Protein AF-A0A8S3X8X4-F1 (afdb_monomer_lite)

Secondary structure (DSSP, 8-state):
---------------------------PPPHHHHHHHHHHHHHHHHHHHHHHHHHHHHHHHHHHHHHHHHHHHHHHHHHHHHHHHHHHHHHHHHHHHHHHHHHHHHHHHHHHHHHHHHTT------PPP-TT--HHHHHHHHHHHTT----

Structure (mmCIF, N/CA/C/O backbone):
data_AF-A0A8S3X8X4-F1
#
_entry.id   AF-A0A8S3X8X4-F1
#
loop_
_atom_site.group_PDB
_atom_site.id
_atom_site.type_symbol
_atom_site.label_atom_id
_atom_site.label_alt_id
_atom_site.label_comp_id
_atom_site.label_asym_id
_atom_site.label_entity_id
_atom_site.label_seq_id
_atom_site.pdbx_PDB_ins_code
_atom_site.Cartn_x
_atom_site.Cartn_y
_atom_site.Cartn_z
_atom_site.occupancy
_atom_site.B_iso_or_equiv
_atom_site.auth_seq_id
_atom_site.auth_comp_id
_atom_site.auth_asym_id
_atom_site.auth_atom_id
_atom_site.pdbx_PDB_model_num
ATOM 1 N N . MET A 1 1 ? 72.199 -30.118 -117.023 1.00 38.59 1 MET A N 1
ATOM 2 C CA . MET A 1 1 ? 73.520 -29.763 -117.581 1.00 38.59 1 MET A CA 1
ATOM 3 C C . MET A 1 1 ? 73.810 -28.313 -117.189 1.00 38.59 1 MET A C 1
ATOM 5 O O . MET A 1 1 ? 72.932 -27.474 -117.323 1.00 38.59 1 MET A O 1
ATOM 9 N N . ILE A 1 2 ? 74.969 -28.100 -116.570 1.00 32.50 2 ILE A N 1
ATOM 10 C CA . ILE A 1 2 ? 75.581 -26.872 -116.006 1.00 32.50 2 ILE A CA 1
ATOM 11 C C . ILE A 1 2 ? 75.806 -25.811 -117.127 1.00 32.50 2 ILE A C 1
ATOM 13 O O . ILE A 1 2 ? 75.888 -26.237 -118.277 1.00 32.50 2 ILE A O 1
ATOM 17 N N . PRO A 1 3 ? 76.142 -24.520 -116.882 1.00 54.38 3 PRO A N 1
ATOM 18 C CA . PRO A 1 3 ? 75.535 -23.394 -116.143 1.00 54.38 3 PRO A CA 1
ATOM 19 C C . PRO A 1 3 ? 75.371 -22.149 -117.079 1.00 54.38 3 PRO A C 1
ATOM 21 O O . PRO A 1 3 ? 75.551 -22.257 -118.283 1.00 54.38 3 PRO A O 1
ATOM 24 N N . MET A 1 4 ? 75.109 -20.944 -116.547 1.00 39.97 4 MET A N 1
ATOM 25 C CA . MET A 1 4 ? 75.959 -19.739 -116.751 1.00 39.97 4 MET A CA 1
ATOM 26 C C . MET A 1 4 ? 75.261 -18.477 -116.218 1.00 39.97 4 MET A C 1
ATOM 28 O O . MET A 1 4 ? 74.584 -17.738 -116.929 1.00 39.97 4 MET A O 1
ATOM 32 N N . LEU A 1 5 ? 75.511 -18.192 -114.939 1.00 42.53 5 LEU A N 1
ATOM 33 C CA . LEU A 1 5 ? 75.633 -16.818 -114.458 1.00 42.53 5 LEU A CA 1
ATOM 34 C C . LEU A 1 5 ? 76.948 -16.235 -115.000 1.00 42.53 5 LEU A C 1
ATOM 36 O O . LEU A 1 5 ? 77.992 -16.854 -114.797 1.00 42.53 5 LEU A O 1
ATOM 40 N N . LYS A 1 6 ? 76.914 -15.011 -115.543 1.00 42.50 6 LYS A N 1
ATOM 41 C CA . LYS A 1 6 ? 77.812 -13.895 -115.164 1.00 42.50 6 LYS A CA 1
ATOM 42 C C . LYS A 1 6 ? 77.590 -12.681 -116.075 1.00 42.50 6 LYS A C 1
ATOM 44 O O . LYS A 1 6 ? 78.018 -12.675 -117.220 1.00 42.50 6 LYS A O 1
ATOM 49 N N . ARG A 1 7 ? 77.096 -11.589 -115.490 1.00 43.34 7 ARG A N 1
ATOM 50 C CA . ARG A 1 7 ? 77.921 -10.390 -115.265 1.00 43.34 7 ARG A CA 1
ATOM 51 C C . ARG A 1 7 ? 77.298 -9.537 -114.162 1.00 43.34 7 ARG A C 1
ATOM 53 O O . ARG A 1 7 ? 76.270 -8.897 -114.320 1.00 43.34 7 ARG A O 1
ATOM 60 N N . ARG A 1 8 ? 77.969 -9.592 -113.017 1.00 36.16 8 ARG A N 1
ATOM 61 C CA . ARG A 1 8 ? 77.949 -8.608 -111.937 1.00 36.16 8 ARG A CA 1
ATOM 62 C C . ARG A 1 8 ? 78.956 -7.527 -112.349 1.00 36.16 8 ARG A C 1
ATOM 64 O O . ARG A 1 8 ? 80.009 -7.902 -112.859 1.00 36.16 8 ARG A O 1
ATOM 71 N N . VAL A 1 9 ? 78.666 -6.248 -112.119 1.00 39.12 9 VAL A N 1
ATOM 72 C CA . VAL A 1 9 ? 79.408 -5.398 -111.163 1.00 39.12 9 VAL A CA 1
ATOM 73 C C . VAL A 1 9 ? 78.809 -3.971 -111.166 1.00 39.12 9 VAL A C 1
ATOM 75 O O . VAL A 1 9 ? 78.726 -3.374 -112.229 1.00 39.12 9 VAL A O 1
ATOM 78 N N . ILE A 1 10 ? 78.089 -3.582 -110.092 1.00 39.75 10 ILE A N 1
ATOM 79 C CA . ILE A 1 10 ? 78.417 -2.583 -109.020 1.00 39.75 10 ILE A CA 1
ATOM 80 C C . ILE A 1 10 ? 78.622 -1.159 -109.617 1.00 39.75 10 ILE A C 1
ATOM 82 O O . ILE A 1 10 ? 79.427 -1.005 -110.518 1.00 39.75 10 ILE A O 1
ATOM 86 N N . SER A 1 11 ? 77.986 -0.060 -109.179 1.00 37.38 11 SER A N 1
ATOM 87 C CA . SER A 1 11 ? 78.086 0.472 -107.814 1.00 37.38 11 SER A CA 1
ATOM 88 C C . SER A 1 11 ? 77.427 1.852 -107.635 1.00 37.38 11 SER A C 1
ATOM 90 O O . SER A 1 11 ? 77.622 2.699 -108.496 1.00 37.38 11 SER A O 1
ATOM 92 N N . LEU A 1 12 ? 76.829 2.062 -106.443 1.00 33.44 12 LEU A N 1
ATOM 93 C CA . LEU A 1 12 ? 76.842 3.300 -105.625 1.00 33.44 12 LEU A CA 1
ATOM 94 C C . LEU A 1 12 ? 76.085 4.534 -106.184 1.00 33.44 12 LEU A C 1
ATOM 96 O O . LEU A 1 12 ? 76.258 4.909 -107.327 1.00 33.44 12 LEU A O 1
ATOM 100 N N . TYR A 1 13 ? 75.218 5.271 -105.486 1.00 33.94 13 TYR A N 1
ATOM 101 C CA . TYR A 1 13 ? 75.040 5.642 -104.076 1.00 33.94 13 TYR A CA 1
ATOM 102 C C . TYR A 1 13 ? 73.535 5.953 -103.894 1.00 33.94 13 TYR A C 1
ATOM 104 O O . TYR A 1 13 ? 72.923 6.555 -104.766 1.00 33.94 13 TYR A O 1
ATOM 112 N N . GLY A 1 14 ? 72.867 5.552 -102.814 1.00 38.19 14 GLY A N 1
ATOM 113 C CA . GLY A 1 14 ? 72.733 6.446 -101.664 1.00 38.19 14 GLY A CA 1
ATOM 114 C C . GLY A 1 14 ? 71.527 6.062 -100.802 1.00 38.19 14 GLY A C 1
ATOM 115 O O . GLY A 1 14 ? 70.405 6.494 -101.042 1.00 38.19 14 GLY A O 1
ATOM 116 N N . GLN A 1 15 ? 71.772 5.238 -99.785 1.00 37.69 15 GLN A N 1
ATOM 117 C CA . GLN A 1 15 ? 70.891 5.095 -98.630 1.00 37.69 15 GLN A CA 1
ATOM 118 C C . GLN A 1 15 ? 71.295 6.096 -97.538 1.00 37.69 15 GLN A C 1
ATOM 120 O O . GLN A 1 15 ? 72.477 6.379 -97.355 1.00 37.69 15 GLN A O 1
ATOM 125 N N . LYS A 1 16 ? 70.282 6.460 -96.742 1.00 40.78 16 LYS A N 1
ATOM 126 C CA . LYS A 1 16 ? 70.294 7.070 -95.400 1.00 40.78 16 LYS A CA 1
ATOM 127 C C . LYS A 1 16 ? 70.405 8.592 -95.309 1.00 40.78 16 LYS A C 1
ATOM 129 O O . LYS A 1 16 ? 71.480 9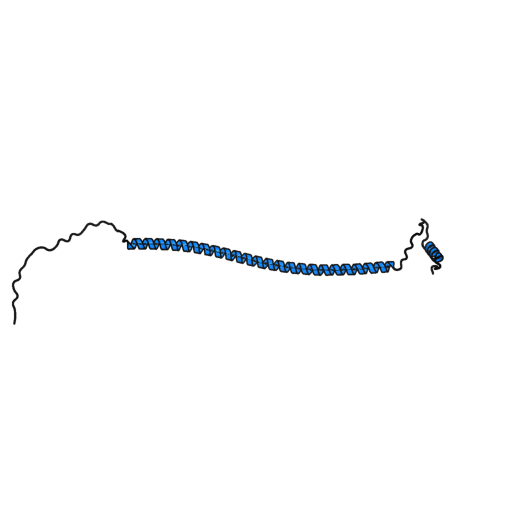.172 -95.406 1.00 40.78 16 LYS A O 1
ATOM 134 N N . LYS A 1 17 ? 69.318 9.182 -94.799 1.00 41.78 17 LYS A N 1
ATOM 135 C CA . LYS A 1 17 ? 69.434 10.072 -93.640 1.00 41.78 17 LYS A CA 1
ATOM 136 C C . LYS A 1 17 ? 68.247 9.896 -92.689 1.00 41.78 17 LYS A C 1
ATOM 138 O O . LYS A 1 17 ? 67.176 10.453 -92.892 1.00 41.78 17 LYS A O 1
ATOM 143 N N . GLN A 1 18 ? 68.481 9.103 -91.642 1.00 44.88 18 GLN A N 1
ATOM 144 C CA . GLN A 1 18 ? 67.806 9.259 -90.356 1.00 44.88 18 GLN A CA 1
ATOM 145 C C . GLN A 1 18 ? 67.978 10.713 -89.899 1.00 44.88 18 GLN A C 1
ATOM 147 O O . GLN A 1 18 ? 69.091 11.245 -89.922 1.00 44.88 18 GLN A O 1
ATOM 152 N N . ARG A 1 19 ? 66.888 11.341 -89.461 1.00 37.03 19 ARG A N 1
ATOM 153 C CA . ARG A 1 19 ? 66.928 12.567 -88.667 1.00 37.03 19 ARG A CA 1
ATOM 154 C C . ARG A 1 19 ? 66.298 12.259 -87.317 1.00 37.03 19 ARG A C 1
ATOM 156 O O . ARG A 1 19 ? 65.094 12.069 -87.206 1.00 37.03 19 ARG A O 1
ATOM 163 N N . SER A 1 20 ? 67.165 12.149 -86.324 1.00 43.44 20 SER A N 1
ATOM 164 C CA . SER A 1 20 ? 66.858 12.077 -84.903 1.00 43.44 20 SER A CA 1
ATOM 165 C C . SER A 1 20 ? 67.030 13.454 -84.252 1.00 43.44 20 SER A C 1
ATOM 167 O O . SER A 1 20 ? 67.968 14.165 -84.617 1.00 43.44 20 SER A O 1
ATOM 169 N N . LYS A 1 21 ? 66.218 13.686 -83.207 1.00 41.16 21 LYS A N 1
ATOM 170 C CA . LYS A 1 21 ? 66.338 14.634 -82.076 1.00 41.16 21 LYS A CA 1
ATOM 171 C C . LYS A 1 21 ? 65.763 16.051 -82.213 1.00 41.16 21 LYS A C 1
ATOM 173 O O . LYS A 1 21 ? 66.334 16.896 -82.892 1.00 41.16 21 LYS A O 1
ATOM 178 N N . SER A 1 22 ? 64.774 16.323 -81.360 1.00 38.12 22 SER A N 1
ATOM 179 C CA . SER A 1 22 ? 64.950 17.245 -80.227 1.00 38.12 22 SER A CA 1
ATOM 180 C C . SER A 1 22 ? 64.022 16.831 -79.076 1.00 38.12 22 SER A C 1
ATOM 182 O O . SER A 1 22 ? 62.806 16.799 -79.249 1.00 38.12 22 SER A O 1
ATOM 184 N N . ASP A 1 23 ? 64.623 16.480 -77.937 1.00 49.53 23 ASP A N 1
ATOM 185 C CA . ASP A 1 23 ? 63.966 16.280 -76.646 1.00 49.53 23 ASP A CA 1
ATOM 186 C C . ASP A 1 23 ? 63.265 17.575 -76.213 1.00 49.53 23 ASP A C 1
ATOM 188 O O . ASP A 1 23 ? 63.924 18.575 -75.930 1.00 49.53 23 ASP A O 1
ATOM 192 N N . SER A 1 24 ? 61.938 17.535 -76.130 1.00 43.78 24 SER A N 1
ATOM 193 C CA . SER A 1 24 ? 61.177 18.383 -75.216 1.00 43.78 24 SER A CA 1
ATOM 194 C C . SER A 1 24 ? 60.666 17.467 -74.114 1.00 43.78 24 SER A C 1
ATOM 196 O O . SER A 1 24 ? 59.866 16.569 -74.372 1.00 43.78 24 SER A O 1
ATOM 198 N N . ASN A 1 25 ? 61.186 17.670 -72.902 1.00 52.53 25 ASN A N 1
ATOM 199 C CA . ASN A 1 25 ? 60.708 17.083 -71.651 1.00 52.53 25 ASN A CA 1
ATOM 200 C C . ASN A 1 25 ? 59.278 17.558 -71.365 1.00 52.53 25 ASN A C 1
ATOM 202 O O . ASN A 1 25 ? 59.055 18.376 -70.481 1.00 52.53 25 ASN A O 1
ATOM 206 N N . ASP A 1 26 ? 58.317 17.043 -72.113 1.00 49.34 26 ASP A N 1
ATOM 207 C CA . ASP A 1 26 ? 56.906 17.202 -71.814 1.00 49.34 26 ASP A CA 1
ATOM 208 C C . ASP A 1 26 ? 56.332 15.808 -71.570 1.00 49.34 26 ASP A C 1
ATOM 210 O O . ASP A 1 26 ? 55.862 15.094 -72.459 1.00 49.34 26 ASP A O 1
ATOM 214 N N . SER A 1 27 ? 56.457 15.381 -70.313 1.00 59.19 27 SER A N 1
ATOM 215 C CA . SER A 1 27 ? 55.815 14.180 -69.791 1.00 59.19 27 SER A CA 1
ATOM 216 C C . SER A 1 27 ? 54.315 14.447 -69.659 1.00 59.19 27 SER A C 1
ATOM 218 O O . SER A 1 27 ? 53.798 14.638 -68.558 1.00 59.19 27 SER A O 1
ATOM 220 N N . TYR A 1 28 ? 53.607 14.492 -70.787 1.00 64.00 28 TYR A N 1
ATOM 221 C CA . TYR A 1 28 ? 52.158 14.624 -70.788 1.00 64.00 28 TYR A CA 1
ATOM 222 C C . TYR A 1 28 ? 51.528 13.374 -70.164 1.00 64.00 28 TYR A C 1
ATOM 224 O O . TYR A 1 28 ? 51.777 12.241 -70.588 1.00 64.00 28 TYR A O 1
ATOM 232 N N . ILE A 1 29 ? 50.700 13.582 -69.142 1.00 73.38 29 ILE A N 1
ATOM 233 C CA . ILE A 1 29 ? 49.906 12.516 -68.533 1.00 73.38 29 ILE A CA 1
ATOM 234 C C . ILE A 1 29 ? 48.918 12.015 -69.592 1.00 73.38 29 ILE A C 1
ATOM 236 O O . ILE A 1 29 ? 48.154 12.797 -70.156 1.00 73.38 29 ILE A O 1
ATOM 240 N N . LYS A 1 30 ? 48.932 10.708 -69.873 1.00 84.75 30 LYS A N 1
ATOM 241 C CA . LYS A 1 30 ? 47.956 10.086 -70.780 1.00 84.75 30 LYS A CA 1
ATOM 242 C C . LYS A 1 30 ? 46.552 10.223 -70.184 1.00 84.75 30 LYS A C 1
ATOM 244 O O . LYS A 1 30 ? 46.387 10.056 -68.977 1.00 84.75 30 LYS A O 1
ATOM 249 N N . GLU A 1 31 ? 45.547 10.477 -71.021 1.00 84.06 31 GLU A N 1
ATOM 250 C CA . GLU A 1 31 ? 44.149 10.668 -70.593 1.00 84.06 31 GLU A CA 1
ATOM 251 C C . GLU A 1 31 ? 43.660 9.548 -69.654 1.00 84.06 31 GLU A C 1
ATOM 253 O O . GLU A 1 31 ? 43.037 9.823 -68.628 1.00 84.06 31 GLU A O 1
ATOM 258 N N . ASP A 1 32 ? 44.026 8.297 -69.941 1.00 83.69 32 ASP A N 1
ATOM 259 C CA . ASP A 1 32 ? 43.680 7.131 -69.119 1.00 83.69 32 ASP A CA 1
ATOM 260 C C . 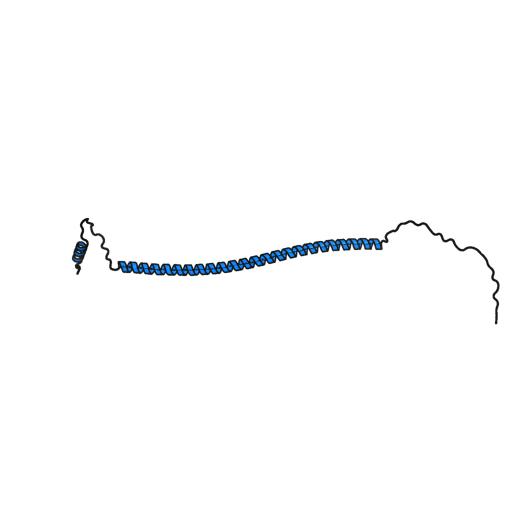ASP A 1 32 ? 44.282 7.188 -67.709 1.00 83.69 32 ASP A C 1
ATOM 262 O O . ASP A 1 32 ? 43.626 6.829 -66.729 1.00 83.69 32 ASP A O 1
ATOM 266 N N . SER A 1 33 ? 45.517 7.680 -67.583 1.00 84.50 33 SER A N 1
ATOM 267 C CA . SER A 1 33 ? 46.164 7.878 -66.286 1.00 84.50 33 SER A CA 1
ATOM 268 C C . SER A 1 33 ? 45.460 8.975 -65.491 1.00 84.50 33 SER A C 1
ATOM 270 O O . SER A 1 33 ? 45.230 8.804 -64.298 1.00 84.50 33 SER A O 1
ATOM 272 N N . LEU A 1 34 ? 45.041 10.059 -66.150 1.00 86.50 34 LEU A N 1
ATOM 273 C CA . LEU A 1 34 ? 44.304 11.146 -65.504 1.00 86.50 34 LEU A CA 1
ATOM 274 C C . LEU A 1 34 ? 42.916 10.682 -65.022 1.00 86.50 34 LEU A C 1
ATOM 276 O O . LEU A 1 34 ? 42.536 10.942 -63.882 1.00 86.50 34 LEU A O 1
ATOM 280 N N . ARG A 1 35 ? 42.188 9.918 -65.848 1.00 89.06 35 ARG A N 1
ATOM 281 C CA . ARG A 1 35 ? 40.903 9.297 -65.473 1.00 89.06 35 ARG A CA 1
ATOM 282 C C . ARG A 1 35 ? 41.057 8.327 -64.305 1.00 89.06 35 ARG A C 1
ATOM 284 O O . ARG A 1 35 ? 40.211 8.317 -63.413 1.00 89.06 35 ARG A O 1
ATOM 291 N N . SER A 1 36 ? 42.126 7.530 -64.293 1.00 91.62 36 SER A N 1
ATOM 292 C CA . SER A 1 36 ? 42.414 6.602 -63.197 1.00 91.62 36 SER A CA 1
ATOM 293 C C . SER A 1 36 ? 42.692 7.334 -61.887 1.00 91.62 36 SER A C 1
ATOM 295 O O . SER A 1 36 ? 42.157 6.934 -60.857 1.00 91.62 36 SER A O 1
ATOM 297 N N . ILE A 1 37 ? 43.489 8.405 -61.922 1.00 89.94 37 ILE A N 1
ATOM 298 C CA . ILE A 1 37 ? 43.810 9.216 -60.739 1.00 89.94 37 ILE A CA 1
ATOM 299 C C . ILE A 1 37 ? 42.536 9.849 -60.174 1.00 89.94 37 ILE A C 1
ATOM 301 O O . ILE A 1 37 ? 42.254 9.699 -58.992 1.00 89.94 37 ILE A O 1
ATOM 305 N N . ILE A 1 38 ? 41.713 10.472 -61.023 1.00 90.50 38 ILE A N 1
ATOM 306 C CA . ILE A 1 38 ? 40.458 11.105 -60.589 1.00 90.50 38 ILE A CA 1
ATOM 307 C C . ILE A 1 38 ? 39.484 10.067 -60.018 1.00 90.50 38 ILE A C 1
ATOM 309 O O . ILE A 1 38 ? 38.864 10.300 -58.983 1.00 90.50 38 ILE A O 1
ATOM 313 N N . LYS A 1 39 ? 39.350 8.901 -60.663 1.00 94.06 39 LYS A N 1
ATOM 314 C CA . LYS A 1 39 ? 38.485 7.823 -60.167 1.00 94.06 39 LYS A CA 1
ATOM 315 C C . LYS A 1 39 ? 38.956 7.311 -58.809 1.00 94.06 39 LYS A C 1
ATOM 317 O O . LYS A 1 39 ? 38.116 7.054 -57.950 1.00 94.06 39 LYS A O 1
ATOM 322 N N . GLN A 1 40 ? 40.265 7.155 -58.630 1.00 94.12 40 GLN A N 1
ATOM 323 C CA . GLN A 1 40 ? 40.848 6.721 -57.368 1.00 94.12 40 GLN A CA 1
ATOM 324 C C . GLN A 1 40 ? 40.584 7.752 -56.268 1.00 94.12 40 GLN A C 1
ATOM 326 O O . GLN A 1 40 ? 40.026 7.390 -55.239 1.00 94.12 40 GLN A O 1
ATOM 331 N N . GLU A 1 41 ? 40.856 9.030 -56.535 1.00 93.69 41 GLU A N 1
ATOM 332 C CA . GLU A 1 41 ? 40.664 10.119 -55.574 1.00 93.69 41 GLU A CA 1
ATOM 333 C C . GLU A 1 41 ? 39.204 10.227 -55.114 1.00 93.69 41 GLU A C 1
ATOM 335 O O . GLU A 1 41 ? 38.931 10.266 -53.916 1.00 93.69 41 GLU A O 1
ATOM 340 N N . ILE A 1 42 ? 38.251 10.187 -56.057 1.00 93.88 42 ILE A N 1
ATOM 341 C CA . ILE A 1 42 ? 36.808 10.194 -55.761 1.00 93.88 42 ILE A CA 1
ATOM 342 C C . ILE A 1 42 ? 36.410 8.950 -54.961 1.00 93.88 42 ILE A C 1
ATOM 344 O O . ILE A 1 42 ? 35.622 9.026 -54.019 1.00 93.88 42 ILE A O 1
ATOM 348 N N . THR A 1 43 ? 36.938 7.783 -55.334 1.00 95.62 43 THR A N 1
ATOM 349 C CA . THR A 1 43 ? 36.636 6.530 -54.633 1.00 95.62 43 THR A CA 1
ATOM 350 C C . THR A 1 43 ? 37.136 6.581 -53.192 1.00 95.62 43 THR A C 1
ATOM 352 O O . THR A 1 43 ? 36.429 6.142 -52.287 1.00 95.62 43 THR A O 1
ATOM 355 N N . ASP A 1 44 ? 38.327 7.126 -52.969 1.00 95.31 44 ASP A N 1
ATOM 356 C CA . ASP A 1 44 ? 38.937 7.200 -51.647 1.00 95.31 44 ASP A CA 1
ATOM 357 C C . ASP A 1 44 ? 38.255 8.259 -50.769 1.00 95.31 44 ASP A C 1
ATOM 359 O O . ASP A 1 44 ? 37.952 7.966 -49.612 1.00 95.31 44 ASP A O 1
ATOM 363 N N . THR A 1 45 ? 37.861 9.413 -51.326 1.00 95.88 45 THR A N 1
ATOM 364 C CA . THR A 1 45 ? 37.043 10.403 -50.593 1.00 95.88 45 THR A CA 1
ATOM 365 C C . THR A 1 45 ? 35.678 9.846 -50.197 1.00 95.88 45 THR A C 1
ATOM 367 O O . THR A 1 45 ? 35.257 10.019 -49.053 1.00 95.88 45 THR A O 1
ATOM 370 N N . ILE A 1 46 ? 34.987 9.135 -51.096 1.00 95.12 46 ILE A N 1
ATOM 371 C CA . ILE A 1 46 ? 33.696 8.505 -50.774 1.00 95.12 46 ILE A CA 1
ATOM 372 C C . ILE A 1 46 ? 33.876 7.437 -49.693 1.00 95.12 46 ILE A C 1
ATOM 374 O O . ILE A 1 46 ? 33.104 7.401 -48.736 1.00 95.12 46 ILE A O 1
ATOM 378 N N . LYS A 1 47 ? 34.897 6.577 -49.809 1.00 96.06 47 LYS A N 1
ATOM 379 C CA . LYS A 1 47 ? 35.190 5.559 -48.789 1.00 96.06 47 LYS A CA 1
ATOM 380 C C . LYS A 1 47 ? 35.452 6.190 -47.430 1.00 96.06 47 LYS A C 1
ATOM 382 O O . LYS A 1 47 ? 34.934 5.681 -46.437 1.00 96.06 47 LYS A O 1
ATOM 387 N N . GLN A 1 48 ? 36.226 7.271 -47.379 1.00 96.06 48 GLN A N 1
ATOM 388 C CA . GLN A 1 48 ? 36.528 7.970 -46.136 1.00 96.06 48 GLN A CA 1
ATOM 389 C C . GLN A 1 48 ? 35.255 8.544 -45.505 1.00 96.06 48 GLN A C 1
ATOM 391 O O . GLN A 1 48 ? 34.976 8.242 -44.347 1.00 96.06 48 GLN A O 1
ATOM 396 N N . LEU A 1 49 ? 34.442 9.270 -46.279 1.00 96.00 49 LEU A N 1
ATOM 397 C CA . LEU A 1 49 ? 33.197 9.875 -45.798 1.00 96.00 49 LEU A CA 1
ATOM 398 C C . LEU A 1 49 ? 32.198 8.818 -45.298 1.00 96.00 49 LEU A C 1
ATOM 400 O O . LEU A 1 49 ? 31.606 8.958 -44.228 1.00 96.00 49 LEU A O 1
ATOM 404 N N . VAL A 1 50 ? 32.024 7.728 -46.054 1.00 96.12 50 VAL A N 1
ATOM 405 C CA . VAL A 1 50 ? 31.140 6.620 -45.665 1.00 96.12 50 VAL A CA 1
ATOM 406 C C . VAL A 1 50 ? 31.655 5.943 -44.398 1.00 96.12 50 VAL A C 1
ATOM 408 O O . VAL A 1 50 ? 30.867 5.674 -43.496 1.00 96.12 50 VAL A O 1
ATOM 411 N N . SER A 1 51 ? 32.962 5.698 -44.298 1.00 96.62 51 SER A N 1
ATOM 412 C CA . SER A 1 51 ? 33.555 5.072 -43.112 1.00 96.62 51 SER A CA 1
ATOM 413 C C . SER A 1 51 ? 33.388 5.950 -41.872 1.00 96.62 51 SER A C 1
ATOM 415 O O . SER A 1 51 ? 33.037 5.441 -40.811 1.00 96.62 51 SER A O 1
ATOM 417 N N . GLU A 1 52 ? 33.572 7.264 -42.009 1.00 97.00 52 GLU A N 1
ATOM 418 C CA . GLU A 1 52 ? 33.382 8.229 -40.925 1.00 97.00 52 GLU A CA 1
ATOM 419 C C . GLU A 1 52 ? 31.923 8.275 -40.454 1.00 97.00 52 GLU A C 1
ATOM 421 O O . GLU A 1 52 ? 31.650 8.149 -39.257 1.00 97.00 52 GLU A O 1
ATOM 426 N N . HIS A 1 53 ? 30.964 8.380 -41.378 1.00 96.69 53 HIS A N 1
ATOM 427 C CA . HIS A 1 53 ? 29.547 8.388 -41.017 1.00 96.69 53 HIS A CA 1
ATOM 428 C C . HIS A 1 53 ? 29.090 7.061 -40.409 1.00 96.69 53 HIS A C 1
ATOM 430 O O . HIS A 1 53 ? 28.355 7.077 -39.422 1.00 96.69 53 HIS A O 1
ATOM 436 N N . LEU A 1 54 ? 29.537 5.919 -40.941 1.00 96.50 54 LEU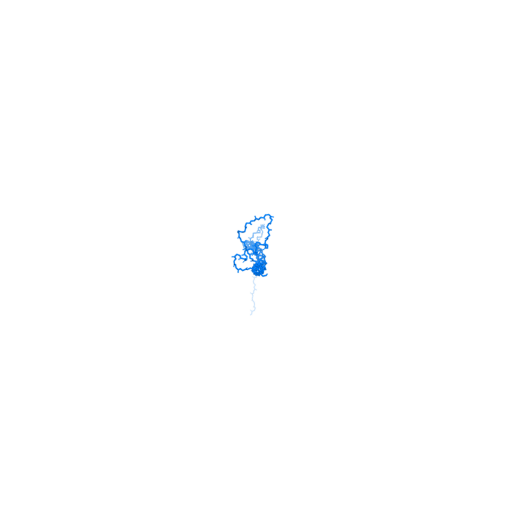 A N 1
ATOM 437 C CA . LEU A 1 54 ? 29.216 4.611 -40.366 1.00 96.50 54 LEU A CA 1
ATOM 438 C C . LEU A 1 54 ? 29.816 4.444 -38.967 1.00 96.50 54 LEU A C 1
ATOM 440 O O . LEU A 1 54 ? 29.138 3.922 -38.086 1.00 96.50 54 LEU A O 1
ATOM 444 N N . ALA A 1 55 ? 31.038 4.929 -38.733 1.00 97.06 55 ALA A N 1
ATOM 445 C CA . ALA A 1 55 ? 31.649 4.922 -37.406 1.00 97.06 55 ALA A CA 1
ATOM 446 C C . ALA A 1 55 ? 30.880 5.813 -36.415 1.00 97.06 55 ALA A C 1
ATOM 448 O O . ALA A 1 55 ? 30.644 5.410 -35.276 1.00 97.06 55 ALA A O 1
ATOM 449 N N . ASN A 1 56 ? 30.431 6.994 -36.849 1.00 97.62 56 ASN A N 1
ATOM 450 C CA . ASN A 1 56 ? 29.613 7.881 -36.022 1.00 97.62 56 ASN A CA 1
ATOM 451 C C . ASN A 1 56 ? 28.257 7.240 -35.682 1.00 97.62 56 ASN A C 1
ATOM 453 O O . ASN A 1 56 ? 27.873 7.190 -34.515 1.00 97.62 56 ASN A O 1
ATOM 457 N N . ILE A 1 57 ? 27.572 6.655 -36.670 1.00 97.44 57 ILE A N 1
ATOM 458 C CA . ILE A 1 57 ? 26.318 5.921 -36.448 1.00 97.44 57 ILE A CA 1
ATOM 459 C C . ILE A 1 57 ? 26.541 4.757 -35.477 1.00 97.44 57 ILE A C 1
ATOM 461 O O . ILE A 1 57 ? 25.768 4.597 -34.537 1.00 97.44 57 ILE A O 1
ATOM 465 N N . ALA A 1 58 ? 27.607 3.971 -35.651 1.00 97.06 58 ALA A N 1
ATOM 466 C CA . ALA A 1 58 ? 27.932 2.868 -34.747 1.00 97.06 58 ALA A CA 1
ATOM 467 C C . ALA A 1 58 ? 28.151 3.353 -33.303 1.00 97.06 58 ALA A C 1
ATOM 469 O O . ALA A 1 58 ? 27.663 2.727 -32.359 1.00 97.06 58 ALA A O 1
ATOM 470 N N . SER A 1 59 ? 28.816 4.499 -33.134 1.00 97.62 59 SER A N 1
ATOM 471 C CA . SER A 1 59 ? 29.003 5.145 -31.832 1.00 97.62 59 SER A CA 1
ATOM 472 C C . SER A 1 59 ? 27.667 5.561 -31.206 1.00 97.62 59 SER A C 1
ATOM 474 O O . SER A 1 59 ? 27.381 5.211 -30.063 1.00 97.62 59 SER A O 1
ATOM 476 N N . GLN A 1 60 ? 26.791 6.219 -31.971 1.00 97.81 60 GLN A N 1
ATOM 477 C CA . GLN A 1 60 ? 25.463 6.624 -31.495 1.00 97.81 60 GLN A CA 1
ATOM 478 C C . GLN A 1 60 ? 24.584 5.426 -31.121 1.00 97.81 60 GLN A C 1
ATOM 480 O O . GLN A 1 60 ? 23.918 5.453 -30.088 1.00 97.81 60 GLN A O 1
ATOM 485 N N . VAL A 1 61 ? 24.601 4.360 -31.927 1.00 97.75 61 VAL A N 1
ATOM 486 C CA . VAL A 1 61 ? 23.863 3.120 -31.644 1.00 97.75 61 VAL A CA 1
ATOM 487 C C . VAL A 1 61 ? 24.380 2.461 -30.368 1.00 97.75 61 VAL A C 1
ATOM 489 O O . VAL A 1 61 ? 23.579 1.997 -29.558 1.00 97.75 61 VAL A O 1
ATOM 492 N N . THR A 1 62 ? 25.696 2.466 -30.152 1.00 97.88 62 THR A N 1
ATOM 493 C CA . THR A 1 62 ? 26.300 1.955 -28.914 1.00 97.88 62 THR A CA 1
ATOM 494 C C . THR A 1 62 ? 25.849 2.776 -27.706 1.00 97.88 62 THR A C 1
ATOM 496 O O . THR A 1 62 ? 25.329 2.209 -26.749 1.00 97.88 62 THR A O 1
ATOM 499 N N . GLY A 1 63 ? 25.930 4.108 -27.778 1.00 97.88 63 GLY A N 1
ATOM 500 C CA . GLY A 1 63 ? 25.473 4.981 -26.691 1.00 97.88 63 GLY A CA 1
ATOM 501 C C . GLY A 1 63 ? 23.971 4.852 -26.403 1.00 97.88 63 GLY A C 1
ATOM 502 O O . GLY A 1 63 ? 23.538 4.891 -25.248 1.00 97.88 63 GLY A O 1
ATOM 503 N N . PHE A 1 64 ? 23.157 4.632 -27.440 1.00 97.75 64 PHE A N 1
ATOM 504 C CA . PHE A 1 64 ? 21.734 4.343 -27.275 1.00 97.75 64 PHE A CA 1
ATOM 505 C C . PHE A 1 64 ? 21.503 2.991 -26.590 1.00 97.75 64 PHE A C 1
ATOM 507 O O . PHE A 1 64 ? 20.674 2.899 -25.685 1.00 97.75 64 PHE A O 1
ATOM 514 N N . HIS A 1 65 ? 22.247 1.954 -26.980 1.00 97.81 65 HIS A N 1
ATOM 515 C CA . HIS A 1 65 ? 22.172 0.638 -26.353 1.00 97.81 65 HIS A CA 1
ATOM 516 C C . HIS A 1 65 ? 22.537 0.695 -24.864 1.00 97.81 65 HIS A C 1
ATOM 518 O O . HIS A 1 65 ? 21.807 0.151 -24.038 1.00 97.81 65 HIS A O 1
ATOM 524 N N . GLU A 1 66 ? 23.608 1.406 -24.512 1.00 98.06 66 GLU A N 1
ATOM 525 C CA . GLU A 1 66 ? 24.019 1.620 -23.121 1.00 98.06 66 GLU A CA 1
ATOM 526 C C . GLU A 1 66 ? 22.941 2.353 -22.316 1.00 98.06 66 GLU A C 1
ATOM 528 O O . GLU A 1 66 ? 22.595 1.937 -21.209 1.00 98.06 66 GLU A O 1
ATOM 533 N N . SER A 1 67 ? 22.351 3.401 -22.897 1.00 98.19 67 SER A N 1
ATOM 534 C CA . SER A 1 67 ? 21.256 4.148 -22.272 1.00 98.19 67 SER A CA 1
ATOM 535 C C . SER A 1 67 ? 20.038 3.254 -22.033 1.00 98.19 67 SER A C 1
ATOM 537 O O . SER A 1 67 ? 19.457 3.273 -20.949 1.00 98.19 67 SER A O 1
ATOM 539 N N . LEU A 1 68 ? 19.663 2.433 -23.018 1.00 97.94 68 LEU A N 1
ATOM 540 C CA . LEU A 1 68 ? 18.539 1.507 -22.899 1.00 97.94 68 LEU A CA 1
ATOM 541 C C . LEU A 1 68 ? 18.802 0.424 -21.845 1.00 97.94 68 LEU A C 1
ATOM 543 O O . LEU A 1 68 ? 17.913 0.121 -21.053 1.00 97.94 68 LEU A O 1
ATOM 547 N N . ALA A 1 69 ? 20.016 -0.127 -21.800 1.00 97.81 69 ALA A N 1
ATOM 548 C CA . ALA A 1 69 ? 20.414 -1.098 -20.785 1.00 97.81 69 ALA A CA 1
ATOM 549 C C . ALA A 1 69 ? 20.352 -0.490 -19.375 1.00 97.81 69 ALA A C 1
ATOM 551 O O . ALA A 1 69 ? 19.826 -1.117 -18.453 1.00 97.81 69 ALA A O 1
ATOM 552 N N . PHE A 1 70 ? 20.814 0.754 -19.218 1.00 98.31 70 PHE A N 1
ATOM 553 C CA . PHE A 1 70 ? 20.680 1.499 -17.969 1.00 98.31 70 PHE A CA 1
ATOM 554 C C . PHE A 1 70 ? 19.209 1.687 -17.580 1.00 98.31 70 PHE A C 1
ATOM 556 O O . PHE A 1 70 ? 18.827 1.342 -16.464 1.00 98.31 70 PHE A O 1
ATOM 563 N N . PHE A 1 71 ? 18.359 2.157 -18.499 1.00 97.88 71 PHE A N 1
ATOM 564 C CA . PHE A 1 71 ? 16.928 2.326 -18.231 1.00 97.88 71 PHE A CA 1
ATOM 565 C C . PHE A 1 71 ? 16.231 1.012 -17.877 1.00 97.88 71 PHE A C 1
ATOM 567 O O . PHE A 1 71 ? 15.422 1.002 -16.953 1.00 97.88 71 PHE A O 1
ATOM 574 N N . SER A 1 72 ? 16.556 -0.088 -18.561 1.00 98.00 72 SER A N 1
ATOM 575 C CA . SER A 1 72 ? 16.014 -1.413 -18.245 1.00 98.00 72 SER A CA 1
ATOM 576 C C . SER A 1 72 ? 16.349 -1.806 -16.810 1.00 98.00 72 SER A C 1
ATOM 578 O O . SER A 1 72 ? 15.463 -2.192 -16.056 1.00 98.00 72 SER A O 1
ATOM 580 N N . LYS A 1 73 ? 17.608 -1.623 -16.397 1.00 98.12 73 LYS A N 1
ATOM 581 C CA . LYS A 1 73 ? 18.033 -1.912 -15.027 1.00 98.12 73 LYS A CA 1
ATOM 582 C C . LYS A 1 73 ? 17.296 -1.043 -14.002 1.00 98.12 73 LYS A C 1
ATOM 584 O O . LYS A 1 73 ? 16.784 -1.565 -13.016 1.00 98.12 73 LYS A O 1
ATOM 589 N N . GLN A 1 74 ? 17.200 0.266 -14.245 1.00 98.19 74 GLN A N 1
ATOM 590 C CA . GLN A 1 74 ? 16.467 1.173 -13.355 1.00 98.19 74 GLN A CA 1
ATOM 591 C C . GLN A 1 74 ? 14.976 0.810 -13.266 1.00 98.19 74 GLN A C 1
ATOM 593 O O . GLN A 1 74 ? 14.367 0.955 -12.207 1.00 98.19 74 GLN A O 1
ATOM 598 N N . TYR A 1 75 ? 14.382 0.343 -14.366 1.00 98.25 75 TYR A N 1
ATOM 599 C CA . TYR A 1 75 ? 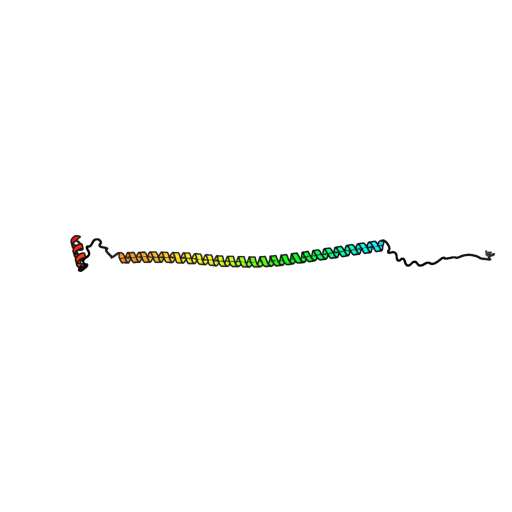12.997 -0.111 -14.396 1.00 98.25 75 TYR A CA 1
ATOM 600 C C . TYR A 1 75 ? 12.796 -1.369 -13.544 1.00 98.25 75 TYR A C 1
ATOM 602 O O . TYR A 1 75 ? 11.856 -1.417 -12.751 1.00 98.25 75 TYR A O 1
ATOM 610 N N . ASP A 1 76 ? 13.697 -2.345 -13.652 1.00 98.19 76 ASP A N 1
ATOM 611 C CA . ASP A 1 76 ? 13.646 -3.571 -12.852 1.00 98.19 76 ASP A CA 1
ATOM 612 C C . ASP A 1 76 ? 13.787 -3.268 -11.350 1.00 98.19 76 ASP A C 1
ATOM 614 O O . ASP A 1 76 ? 13.006 -3.764 -10.534 1.00 98.19 76 ASP A O 1
ATOM 618 N N . GLU A 1 77 ? 14.721 -2.386 -10.976 1.00 98.25 77 GLU A N 1
ATOM 619 C CA . GLU A 1 77 ? 14.901 -1.925 -9.590 1.00 98.25 77 GLU A CA 1
ATOM 620 C C . GLU A 1 77 ? 13.660 -1.192 -9.054 1.00 98.25 77 GLU A C 1
ATOM 622 O O . GLU A 1 77 ? 13.233 -1.409 -7.912 1.00 98.25 77 GLU A O 1
ATOM 627 N N . LEU A 1 78 ? 13.042 -0.342 -9.882 1.00 98.31 78 LEU A N 1
ATOM 628 C CA . LEU A 1 78 ? 11.809 0.354 -9.528 1.00 98.31 78 LEU A CA 1
ATOM 629 C C . LEU A 1 78 ? 10.658 -0.635 -9.326 1.00 98.31 78 LEU A C 1
ATOM 631 O O . LEU A 1 78 ? 9.928 -0.526 -8.341 1.00 98.31 78 LEU A O 1
ATOM 635 N N . MET A 1 79 ? 10.505 -1.609 -10.224 1.00 98.44 79 MET A N 1
ATOM 636 C CA . MET A 1 79 ? 9.458 -2.624 -10.134 1.00 98.44 79 MET A CA 1
ATOM 637 C C . MET A 1 79 ? 9.604 -3.460 -8.860 1.00 98.44 79 MET A C 1
ATOM 639 O O . MET A 1 79 ? 8.623 -3.685 -8.146 1.00 98.44 79 MET A O 1
ATOM 643 N N . GLN A 1 80 ? 10.835 -3.855 -8.532 1.00 98.44 80 GLN A N 1
ATOM 644 C CA . GLN A 1 80 ? 11.141 -4.573 -7.300 1.00 98.44 80 GLN A CA 1
ATOM 645 C C . GLN A 1 80 ? 10.790 -3.732 -6.065 1.00 98.44 80 GLN A C 1
ATOM 647 O O . GLN A 1 80 ? 10.078 -4.203 -5.178 1.00 98.44 80 GLN A O 1
ATOM 652 N N . THR A 1 81 ? 11.191 -2.458 -6.048 1.00 98.38 81 THR A N 1
ATOM 653 C CA . THR A 1 81 ? 10.867 -1.534 -4.951 1.00 98.38 81 THR A CA 1
ATOM 654 C C . THR A 1 81 ? 9.355 -1.375 -4.785 1.00 98.38 81 THR A C 1
ATOM 656 O O . THR A 1 81 ? 8.842 -1.437 -3.670 1.00 98.38 81 THR A O 1
ATOM 659 N N . VAL A 1 82 ? 8.610 -1.190 -5.877 1.00 98.50 82 VAL A N 1
ATOM 660 C CA . VAL A 1 82 ? 7.144 -1.062 -5.838 1.00 98.50 82 VAL A CA 1
ATOM 661 C C . VAL A 1 82 ? 6.502 -2.324 -5.266 1.00 98.50 82 VAL A C 1
ATOM 663 O O . VAL A 1 82 ? 5.605 -2.225 -4.426 1.00 98.50 82 VAL A O 1
ATOM 666 N N . LYS A 1 83 ? 6.975 -3.506 -5.670 1.00 98.44 83 LYS A N 1
ATOM 667 C CA . LYS A 1 83 ? 6.478 -4.782 -5.150 1.00 98.44 83 LYS A CA 1
ATOM 668 C C . LYS A 1 83 ? 6.707 -4.905 -3.642 1.00 98.44 83 LYS A C 1
ATOM 670 O O . LYS A 1 83 ? 5.753 -5.158 -2.910 1.00 98.44 83 LYS A O 1
ATOM 675 N N . GLU A 1 84 ? 7.925 -4.647 -3.174 1.00 98.44 84 GLU A N 1
ATOM 676 C CA . GLU A 1 84 ? 8.267 -4.689 -1.746 1.00 98.44 84 GLU A CA 1
ATOM 677 C C . GLU A 1 84 ? 7.421 -3.707 -0.929 1.00 98.44 84 GLU A C 1
ATOM 679 O O . GLU A 1 84 ? 6.886 -4.044 0.129 1.00 98.44 84 GLU A O 1
ATOM 684 N N . ARG A 1 85 ? 7.244 -2.478 -1.430 1.00 98.19 85 ARG A N 1
ATOM 685 C CA . ARG A 1 85 ? 6.409 -1.473 -0.759 1.00 98.19 85 ARG A CA 1
ATOM 686 C C . ARG A 1 85 ? 4.946 -1.898 -0.703 1.00 98.19 85 ARG A C 1
ATOM 688 O O . ARG A 1 85 ? 4.321 -1.715 0.339 1.00 98.19 85 ARG A O 1
ATOM 695 N N . ASN A 1 86 ? 4.418 -2.499 -1.766 1.00 98.50 86 ASN A N 1
ATOM 696 C CA . ASN A 1 86 ? 3.057 -3.032 -1.773 1.00 98.50 86 ASN A CA 1
ATOM 697 C C . ASN A 1 86 ? 2.876 -4.151 -0.741 1.00 98.50 86 ASN A C 1
ATOM 699 O O . ASN A 1 86 ? 1.889 -4.137 -0.010 1.00 98.50 86 ASN A O 1
ATOM 703 N N . GLU A 1 87 ? 3.829 -5.076 -0.620 1.00 98.44 87 GLU A N 1
ATOM 704 C CA . GLU A 1 87 ? 3.791 -6.136 0.397 1.00 98.44 87 GLU A CA 1
ATOM 705 C C . GLU A 1 87 ? 3.782 -5.554 1.822 1.00 98.44 87 GLU A C 1
ATOM 707 O O . GLU A 1 87 ? 2.975 -5.959 2.666 1.00 98.44 87 GLU A O 1
ATOM 712 N N . VAL A 1 88 ? 4.608 -4.535 2.082 1.00 98.56 88 VAL A N 1
ATOM 713 C CA . VAL A 1 88 ? 4.628 -3.825 3.371 1.00 98.56 88 VAL A CA 1
ATOM 714 C C . VAL A 1 88 ? 3.297 -3.123 3.651 1.00 98.56 88 VAL A C 1
ATOM 716 O O . VAL A 1 88 ? 2.795 -3.204 4.774 1.00 98.56 88 VAL A O 1
ATOM 719 N N . ILE A 1 89 ? 2.707 -2.458 2.653 1.00 98.62 89 ILE A N 1
ATOM 720 C CA . ILE A 1 89 ? 1.401 -1.795 2.782 1.00 98.62 89 ILE A CA 1
ATOM 721 C C . ILE A 1 89 ? 0.316 -2.817 3.126 1.00 98.62 89 ILE A C 1
ATOM 723 O O . ILE A 1 89 ? -0.438 -2.596 4.071 1.00 98.62 89 ILE A O 1
ATOM 727 N N . GLN A 1 90 ? 0.267 -3.956 2.433 1.00 98.56 90 GLN A N 1
ATOM 728 C CA . GLN A 1 90 ? -0.714 -5.007 2.722 1.00 98.56 90 GLN A CA 1
ATOM 729 C C . GLN A 1 90 ? -0.552 -5.564 4.142 1.00 98.56 90 GLN A C 1
ATOM 731 O O . GLN A 1 90 ? -1.532 -5.704 4.874 1.00 98.56 90 GLN A O 1
ATOM 736 N N . SER A 1 91 ? 0.689 -5.788 4.584 1.00 98.50 91 SER A N 1
ATOM 737 C CA . SER A 1 91 ? 0.972 -6.185 5.969 1.00 98.50 91 SER A CA 1
ATOM 738 C C . SER A 1 91 ? 0.520 -5.131 6.988 1.00 98.50 91 SER A C 1
ATOM 740 O O . SER A 1 91 ? 0.026 -5.477 8.063 1.00 98.50 91 SER A O 1
ATOM 742 N N . LEU A 1 92 ? 0.713 -3.840 6.693 1.00 98.62 92 LEU A N 1
ATOM 743 C CA . LEU A 1 92 ? 0.272 -2.743 7.559 1.00 98.62 92 LEU A CA 1
ATOM 744 C C . LEU A 1 92 ? -1.252 -2.682 7.660 1.00 98.62 92 LEU A C 1
ATOM 746 O O . LEU A 1 92 ? -1.757 -2.545 8.772 1.00 98.62 92 LEU A O 1
ATOM 750 N N . ILE A 1 93 ? -1.963 -2.824 6.539 1.00 98.62 93 ILE A N 1
ATOM 751 C CA . ILE A 1 93 ? -3.432 -2.849 6.495 1.00 98.62 93 ILE A CA 1
ATOM 752 C C . ILE A 1 93 ? -3.956 -3.996 7.360 1.00 98.62 93 ILE A C 1
ATOM 754 O O . ILE A 1 93 ? -4.706 -3.756 8.300 1.00 98.62 93 ILE A O 1
ATOM 758 N N . GLN A 1 94 ? -3.461 -5.217 7.144 1.00 98.50 94 GLN A N 1
ATOM 759 C CA . GLN A 1 94 ? -3.903 -6.387 7.906 1.00 98.50 94 GLN A CA 1
ATOM 760 C C . GLN A 1 94 ? -3.668 -6.231 9.418 1.00 98.50 94 GLN A C 1
ATOM 762 O O . GLN A 1 94 ? -4.499 -6.631 10.236 1.00 98.50 94 GLN A O 1
ATOM 767 N N . ARG A 1 95 ? -2.527 -5.650 9.811 1.00 98.25 95 ARG A N 1
ATOM 768 C CA . ARG A 1 95 ? -2.236 -5.367 11.222 1.00 98.25 95 ARG A CA 1
ATOM 769 C C . ARG A 1 95 ? -3.160 -4.299 11.792 1.00 98.25 95 ARG A C 1
ATOM 771 O O . ARG A 1 95 ? -3.573 -4.441 12.938 1.00 98.25 95 ARG A O 1
ATOM 778 N N . ASN A 1 96 ? -3.471 -3.261 11.020 1.00 98.56 96 ASN A N 1
ATOM 779 C CA . ASN A 1 96 ? -4.394 -2.210 11.433 1.00 98.56 96 ASN A CA 1
ATOM 780 C C . ASN A 1 96 ? -5.796 -2.783 11.669 1.00 98.56 96 ASN A C 1
ATOM 782 O O . ASN A 1 96 ? -6.321 -2.629 12.765 1.00 98.56 96 ASN A O 1
ATOM 786 N N . ASP A 1 97 ? -6.320 -3.556 10.716 1.00 98.50 97 ASP A N 1
ATOM 787 C CA . ASP A 1 97 ? -7.637 -4.192 10.823 1.00 98.50 97 ASP A CA 1
ATOM 788 C C . ASP A 1 97 ? -7.734 -5.093 12.063 1.00 98.50 97 ASP A C 1
ATOM 790 O O . ASP A 1 97 ? -8.716 -5.055 12.810 1.00 98.50 97 ASP A O 1
ATOM 794 N N . ASN A 1 98 ? -6.681 -5.873 12.330 1.00 98.50 98 ASN A N 1
ATOM 795 C CA . ASN A 1 98 ? -6.599 -6.709 13.524 1.00 98.50 98 ASN A CA 1
ATOM 796 C C . ASN A 1 98 ? -6.597 -5.860 14.807 1.00 98.50 98 ASN A C 1
ATOM 798 O O . ASN A 1 98 ? -7.385 -6.119 15.718 1.00 98.50 98 ASN A O 1
ATOM 802 N N . LEU A 1 99 ? -5.767 -4.813 14.872 1.00 98.56 99 LEU A N 1
ATOM 803 C CA . LEU A 1 99 ? -5.743 -3.899 16.016 1.00 98.56 99 LEU A CA 1
ATOM 804 C C . LEU A 1 99 ? -7.108 -3.239 16.239 1.00 98.56 99 LEU A C 1
ATOM 806 O O . LEU A 1 99 ? -7.594 -3.225 17.366 1.00 98.56 99 LEU A O 1
ATOM 810 N N . SER A 1 100 ? -7.755 -2.743 15.186 1.00 98.62 100 SER A N 1
ATOM 811 C CA . SER A 1 100 ? -9.085 -2.138 15.266 1.00 98.62 100 SER A CA 1
ATOM 812 C C . SER A 1 100 ? -10.129 -3.124 15.787 1.00 98.62 100 SER A C 1
ATOM 814 O O . SER A 1 100 ? -10.940 -2.764 16.643 1.00 98.62 100 SER A O 1
ATOM 816 N N . SER A 1 101 ? -10.081 -4.384 15.345 1.00 98.44 101 SER A N 1
ATOM 817 C CA . SER A 1 101 ? -10.953 -5.440 15.866 1.00 98.44 101 SER A CA 1
ATOM 818 C C . SER A 1 101 ? -10.696 -5.728 17.348 1.00 98.44 101 SER A C 1
ATOM 820 O O . SER A 1 101 ? -11.647 -5.920 18.108 1.00 98.44 101 SER A O 1
ATOM 822 N N . GLN A 1 102 ? -9.431 -5.763 17.776 1.00 98.50 102 GLN A N 1
ATOM 823 C CA . GLN A 1 102 ? -9.076 -5.977 19.181 1.00 98.50 102 GLN A CA 1
ATOM 824 C C . GLN A 1 102 ? -9.543 -4.819 20.060 1.00 98.50 102 GLN A C 1
ATOM 826 O O . GLN A 1 102 ? -10.142 -5.061 21.105 1.00 98.50 102 GLN A O 1
ATOM 831 N N . VAL A 1 103 ? -9.321 -3.576 19.625 1.00 98.62 103 VAL A N 1
ATOM 832 C CA . VAL A 1 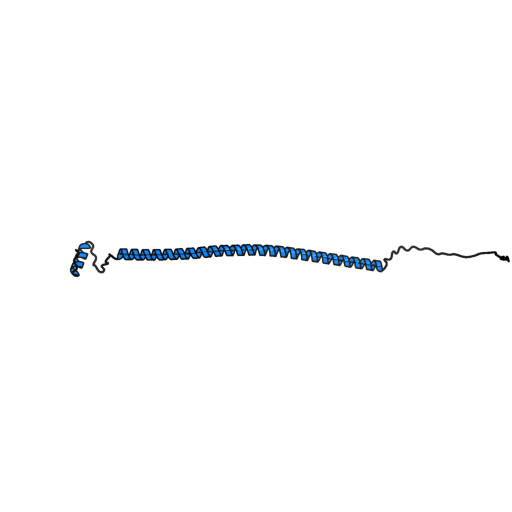103 ? -9.788 -2.380 20.338 1.00 98.62 103 VAL A CA 1
ATOM 833 C C . VAL A 1 103 ? -11.297 -2.437 20.509 1.00 98.62 103 VAL A C 1
ATOM 835 O O . VAL A 1 103 ? -11.771 -2.322 21.633 1.00 98.62 103 VAL A O 1
ATOM 838 N N . ARG A 1 104 ? -12.047 -2.710 19.435 1.00 98.56 104 ARG A N 1
ATOM 839 C CA . ARG A 1 104 ? -13.505 -2.833 19.507 1.00 98.56 104 ARG A CA 1
ATOM 840 C C . ARG A 1 104 ? -13.946 -3.896 20.515 1.00 98.56 104 ARG A C 1
ATOM 842 O O . ARG A 1 104 ? -14.791 -3.618 21.358 1.00 98.56 104 ARG A O 1
ATOM 849 N N . SER A 1 105 ? -13.352 -5.089 20.464 1.00 98.50 105 SER A N 1
ATOM 850 C CA . SER A 1 105 ? -13.687 -6.171 21.397 1.00 98.50 105 SER A CA 1
ATOM 851 C C . SER A 1 105 ? -13.379 -5.803 22.852 1.00 98.50 105 SER A C 1
ATOM 853 O O . SER A 1 105 ? -14.158 -6.112 23.752 1.00 98.50 105 SER A O 1
ATOM 855 N N . LEU A 1 106 ? -12.253 -5.130 23.101 1.00 98.38 106 LEU A N 1
ATOM 856 C CA . LEU A 1 106 ? -11.891 -4.665 24.438 1.00 98.38 106 LEU A CA 1
ATOM 857 C C . LEU A 1 106 ? -12.841 -3.571 24.933 1.00 98.38 106 LEU A C 1
ATOM 859 O O . LEU A 1 106 ? -13.249 -3.627 26.089 1.00 98.38 106 LEU A O 1
ATOM 863 N N . THR A 1 107 ? -13.234 -2.631 24.071 1.00 98.50 107 THR A N 1
ATOM 864 C CA . THR A 1 107 ? -14.234 -1.605 24.389 1.00 98.50 107 THR A CA 1
ATOM 865 C C . THR A 1 107 ? -15.566 -2.239 24.781 1.00 98.50 107 THR A C 1
ATOM 867 O O . THR A 1 107 ? -16.065 -1.952 25.863 1.00 98.50 107 THR A O 1
ATOM 870 N N . GLU A 1 108 ? -16.085 -3.177 23.984 1.00 98.38 108 GLU A N 1
ATOM 871 C CA . GLU A 1 108 ? -17.340 -3.885 24.285 1.00 98.38 108 GLU A CA 1
ATOM 872 C C . GLU A 1 108 ? -17.264 -4.631 25.633 1.00 98.38 108 GLU A C 1
ATOM 874 O O . GLU A 1 108 ? -18.213 -4.627 26.419 1.00 98.38 108 GLU A O 1
ATOM 879 N N . ARG A 1 109 ? -16.114 -5.240 25.955 1.00 98.19 109 ARG A N 1
ATOM 880 C CA . ARG A 1 109 ? -15.903 -5.905 27.254 1.00 98.19 109 ARG A CA 1
ATOM 881 C C . ARG A 1 109 ? -15.857 -4.920 28.418 1.00 98.19 109 ARG A C 1
ATOM 883 O O . ARG A 1 109 ? -16.369 -5.245 29.487 1.00 98.19 109 ARG A O 1
ATOM 890 N N . ILE A 1 110 ? -15.238 -3.754 28.238 1.00 98.19 110 ILE A N 1
ATOM 891 C CA . ILE A 1 110 ? -15.211 -2.699 29.259 1.00 98.19 110 ILE A CA 1
ATOM 892 C C . ILE A 1 110 ? -16.627 -2.188 29.509 1.00 98.19 110 ILE A C 1
ATOM 894 O O . ILE A 1 110 ? -17.046 -2.142 30.660 1.00 98.19 110 ILE A O 1
ATOM 898 N N . GLU A 1 111 ? -17.390 -1.901 28.456 1.00 97.94 111 GLU A N 1
ATOM 899 C CA . GLU A 1 111 ? -18.781 -1.454 28.578 1.00 97.94 111 GLU A CA 1
ATOM 900 C C . GLU A 1 111 ? -19.630 -2.471 29.349 1.00 97.94 111 GLU A C 1
ATOM 902 O O . GLU A 1 111 ? -20.352 -2.111 30.278 1.00 97.94 111 GLU A O 1
ATOM 907 N N . GLN A 1 112 ? -19.501 -3.763 29.035 1.00 97.81 112 GLN A N 1
ATOM 908 C CA . GLN A 1 112 ? -20.193 -4.822 29.775 1.00 97.81 112 GLN A CA 1
ATOM 909 C C . GLN A 1 112 ? -19.779 -4.874 31.248 1.00 97.81 112 GLN A C 1
ATOM 911 O O . GLN A 1 112 ? -20.629 -5.046 32.122 1.00 97.81 112 GLN A O 1
ATOM 916 N N . LEU A 1 113 ? -18.486 -4.727 31.544 1.00 97.62 113 LEU A N 1
ATOM 917 C CA . LEU A 1 113 ? -17.993 -4.691 32.920 1.00 97.62 113 LEU A CA 1
ATOM 918 C C . LEU A 1 113 ? -18.546 -3.484 33.682 1.00 97.62 113 LEU A C 1
ATOM 920 O O . LEU A 1 113 ? -19.006 -3.650 34.809 1.00 97.62 113 LEU A O 1
ATOM 924 N N . GLU A 1 114 ? -18.567 -2.301 33.072 1.00 97.12 114 GLU A N 1
ATOM 925 C CA . GLU A 1 114 ? -19.131 -1.095 33.680 1.00 97.12 114 GLU A CA 1
ATOM 926 C C . GLU A 1 114 ? -20.625 -1.249 33.974 1.00 97.12 114 GLU A C 1
ATOM 928 O O . GLU A 1 114 ? -21.076 -0.899 35.067 1.00 97.12 114 GLU A O 1
ATOM 933 N N . GLN A 1 115 ? -21.387 -1.825 33.040 1.00 95.75 115 GLN A N 1
ATOM 934 C CA . GLN A 1 115 ? -22.806 -2.112 33.255 1.00 95.75 115 GLN A CA 1
ATOM 935 C C . GLN A 1 115 ? -23.007 -3.115 34.391 1.00 95.75 115 GLN A C 1
ATOM 937 O O . GLN A 1 115 ? -23.822 -2.881 35.279 1.00 95.75 115 GLN A O 1
ATOM 942 N N . ASN A 1 116 ? -22.214 -4.187 34.435 1.00 96.75 116 ASN A N 1
ATOM 943 C CA . ASN A 1 116 ? -22.283 -5.177 35.511 1.00 96.75 116 ASN A CA 1
ATOM 944 C C . ASN A 1 116 ? -21.915 -4.583 36.880 1.00 96.75 116 ASN A C 1
ATOM 946 O O . ASN A 1 116 ? -22.518 -4.946 37.886 1.00 96.75 116 ASN A O 1
ATOM 950 N N . MET A 1 117 ? -20.959 -3.650 36.930 1.00 95.88 117 MET A N 1
ATOM 951 C CA . MET A 1 117 ? -20.592 -2.940 38.160 1.00 95.88 117 MET A CA 1
ATOM 952 C C . MET A 1 117 ? -21.684 -1.979 38.640 1.00 95.88 117 MET A C 1
ATOM 954 O O . MET A 1 117 ? -21.784 -1.728 39.839 1.00 95.88 117 MET A O 1
ATOM 958 N N . ARG A 1 118 ? -22.496 -1.436 37.725 1.00 95.25 118 ARG A N 1
ATOM 959 C CA . ARG A 1 118 ? -23.620 -0.544 38.047 1.00 95.25 118 ARG A CA 1
ATOM 960 C C . ARG A 1 118 ? -24.938 -1.283 38.262 1.00 95.25 118 ARG A C 1
ATOM 962 O O . ARG A 1 118 ? -25.815 -0.729 38.908 1.00 95.25 118 ARG A O 1
ATOM 969 N N . ALA A 1 119 ? -25.068 -2.519 37.785 1.00 95.62 119 ALA A N 1
ATOM 970 C CA . ALA A 1 119 ? -26.277 -3.330 37.910 1.00 95.62 119 ALA A CA 1
ATOM 971 C C . ALA A 1 119 ? -26.847 -3.449 39.343 1.00 95.62 119 ALA A C 1
ATOM 973 O O . ALA A 1 119 ? -28.070 -3.422 39.470 1.00 95.62 119 ALA A O 1
ATOM 974 N N . PRO A 1 120 ? -26.039 -3.566 40.422 1.00 94.44 120 PRO A N 1
ATOM 975 C CA . PRO A 1 120 ? -26.578 -3.599 41.784 1.00 94.44 120 PRO A CA 1
ATOM 976 C C . PRO A 1 120 ? -26.820 -2.207 42.391 1.00 94.44 120 PRO A C 1
ATOM 978 O O . PRO A 1 120 ? -27.336 -2.117 43.505 1.00 94.44 120 PRO A O 1
ATOM 981 N N . ASN A 1 121 ? -26.435 -1.126 41.708 1.00 93.56 121 ASN A N 1
ATOM 982 C CA . ASN A 1 121 ? -26.550 0.228 42.236 1.00 93.56 121 ASN A CA 1
ATOM 983 C C . ASN A 1 121 ? -27.935 0.796 41.919 1.00 93.56 121 ASN A C 1
ATOM 985 O O . ASN A 1 121 ? -28.410 0.724 40.788 1.00 93.56 121 ASN A O 1
ATOM 989 N N . VAL A 1 122 ? -28.559 1.417 42.917 1.00 89.19 122 VAL A N 1
ATOM 990 C CA . VAL A 1 122 ? -29.824 2.141 42.760 1.00 89.19 122 VAL A CA 1
ATOM 991 C C . VAL A 1 122 ? -29.538 3.630 42.900 1.00 89.19 122 VAL A C 1
ATOM 993 O O . VAL A 1 122 ? -29.024 4.070 43.927 1.00 89.19 122 VAL A O 1
ATOM 996 N N . GLU A 1 123 ? -29.858 4.403 41.865 1.00 90.38 123 GLU A N 1
ATOM 997 C CA . GLU A 1 123 ? -29.748 5.861 41.888 1.00 90.38 123 GLU A CA 1
ATOM 998 C C . GLU A 1 123 ? -31.063 6.467 42.387 1.00 90.38 123 GLU A C 1
ATOM 1000 O O . GLU A 1 123 ? -32.121 6.271 41.785 1.00 90.38 123 GLU A O 1
ATOM 1005 N N . ILE A 1 124 ? -31.002 7.188 43.507 1.00 89.00 124 ILE A N 1
ATOM 1006 C CA . ILE A 1 124 ? -32.163 7.839 44.118 1.00 89.00 124 ILE A CA 1
ATOM 1007 C C . ILE A 1 124 ? -32.035 9.342 43.886 1.00 89.00 124 ILE A C 1
ATOM 1009 O O . ILE A 1 124 ? -31.195 10.007 44.487 1.00 89.00 124 ILE A O 1
ATOM 1013 N N . ASN A 1 125 ? -32.880 9.869 43.003 1.00 91.94 125 ASN A N 1
ATOM 1014 C CA . ASN A 1 125 ? -32.883 11.275 42.617 1.00 91.94 125 ASN A CA 1
ATOM 1015 C C . ASN A 1 125 ? -33.949 12.078 43.374 1.00 91.94 125 ASN A C 1
ATOM 1017 O O . ASN A 1 125 ? -34.999 11.552 43.740 1.00 91.94 125 ASN A O 1
ATOM 1021 N N . GLY A 1 126 ? -33.694 13.376 43.565 1.00 89.62 126 GLY A N 1
ATOM 1022 C CA . GLY A 1 126 ? -34.657 14.304 44.171 1.00 89.62 126 GLY A CA 1
ATOM 1023 C C . GLY A 1 126 ? -34.706 14.292 45.703 1.00 89.62 126 GLY A C 1
ATOM 1024 O O . GLY A 1 126 ? -35.693 14.753 46.273 1.00 89.62 126 GLY A O 1
ATOM 1025 N N . ILE A 1 127 ? -33.664 13.790 46.373 1.00 89.19 127 ILE A N 1
ATOM 1026 C CA . ILE A 1 127 ? -33.535 13.861 47.835 1.00 89.19 127 ILE A CA 1
ATOM 1027 C C . ILE A 1 127 ? -33.002 15.248 48.241 1.00 89.19 127 ILE A C 1
ATOM 1029 O O . ILE A 1 127 ? -31.969 15.668 47.716 1.00 89.19 127 ILE A O 1
ATOM 1033 N N . PRO A 1 128 ? -33.683 15.984 49.141 1.00 88.38 128 PRO A N 1
ATOM 1034 C CA . PRO A 1 128 ? -33.180 17.250 49.672 1.00 88.38 128 PRO A CA 1
ATOM 1035 C C . PRO A 1 128 ? -31.878 17.061 50.459 1.00 88.38 128 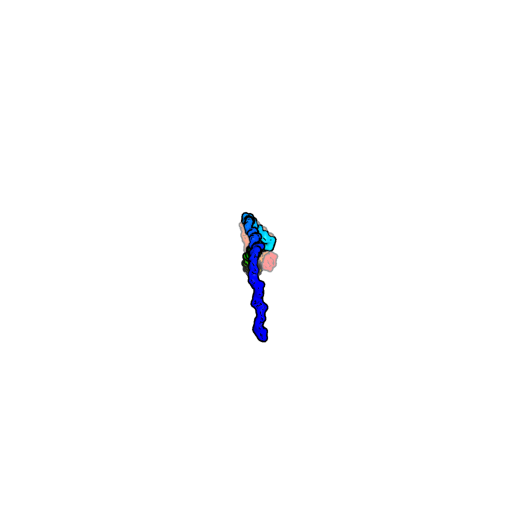PRO A C 1
ATOM 1037 O O . PRO A 1 128 ? -31.819 16.227 51.358 1.00 88.38 128 PRO A O 1
ATOM 1040 N N . GLU A 1 129 ? -30.860 17.864 50.150 1.00 89.44 129 GLU A N 1
ATOM 1041 C CA . GLU A 1 129 ? -29.530 17.759 50.762 1.00 89.44 129 GLU A CA 1
ATOM 1042 C C . GLU A 1 129 ? -29.444 18.541 52.082 1.00 89.44 129 GLU A C 1
ATOM 1044 O O . GLU A 1 129 ? -29.808 19.724 52.162 1.00 89.44 129 GLU A O 1
ATOM 1049 N N . HIS A 1 130 ? -28.902 17.908 53.126 1.00 90.75 130 HIS A N 1
ATOM 1050 C CA . HIS A 1 130 ? -28.648 18.564 54.409 1.00 90.75 130 HIS A CA 1
ATOM 1051 C C . HIS A 1 130 ? -27.227 18.295 54.929 1.00 90.75 130 HIS A C 1
ATOM 1053 O O . HIS A 1 130 ? -26.741 17.171 54.927 1.00 90.75 130 HIS A O 1
ATOM 1059 N N . LYS A 1 131 ? -26.569 19.322 55.495 1.00 88.94 131 LYS A N 1
ATOM 1060 C CA . LYS A 1 131 ? -25.176 19.232 56.003 1.00 88.94 131 LYS A CA 1
ATOM 1061 C C . LYS A 1 131 ? -24.942 18.173 57.089 1.00 88.94 131 LYS A C 1
ATOM 1063 O O . LYS A 1 131 ? -23.796 17.832 57.362 1.00 88.94 131 LYS A O 1
ATOM 1068 N N . SER A 1 132 ? -25.998 17.714 57.752 1.00 88.50 132 SER A N 1
ATOM 1069 C CA . SER A 1 132 ? -25.944 16.728 58.833 1.00 88.50 132 SER A CA 1
ATOM 1070 C C . SER A 1 132 ? -26.854 15.531 58.554 1.00 88.50 132 SER A C 1
ATOM 1072 O O . SER A 1 132 ? -27.444 14.978 59.484 1.00 88.50 132 SER A O 1
ATOM 1074 N N . GLU A 1 133 ? -27.045 15.176 57.283 1.00 88.06 133 GLU A N 1
ATOM 1075 C CA . GLU A 1 133 ? -27.893 14.045 56.927 1.00 88.06 133 GLU A CA 1
ATOM 1076 C C . GLU A 1 133 ? -27.259 12.696 57.271 1.00 88.06 133 GLU A C 1
ATOM 1078 O O . GLU A 1 133 ? -26.042 12.535 57.379 1.00 88.06 133 GLU A O 1
ATOM 1083 N N . ASN A 1 134 ? -28.126 11.703 57.434 1.00 90.88 134 ASN A N 1
ATOM 1084 C CA . ASN A 1 134 ? -27.735 10.314 57.567 1.00 90.88 134 ASN A CA 1
ATOM 1085 C C . ASN A 1 134 ? -28.409 9.529 56.438 1.00 90.88 134 ASN A C 1
ATOM 1087 O O . ASN A 1 134 ? -29.624 9.313 56.456 1.00 90.88 134 ASN A O 1
ATOM 1091 N N . LEU A 1 135 ? -27.608 9.112 55.458 1.00 89.56 135 LEU A N 1
ATOM 1092 C CA . LEU A 1 135 ? -28.081 8.403 54.269 1.00 89.56 135 LEU A CA 1
ATOM 1093 C C . LEU A 1 135 ? -28.784 7.083 54.607 1.00 89.56 135 LEU A C 1
ATOM 1095 O O . LEU A 1 135 ? -29.803 6.772 54.001 1.00 89.56 135 LEU A O 1
ATOM 1099 N N . LEU A 1 136 ? -28.309 6.344 55.617 1.00 90.75 136 LEU A N 1
ATOM 1100 C CA . LEU A 1 136 ? -28.940 5.087 56.039 1.00 90.75 136 LEU A CA 1
ATOM 1101 C C . LEU A 1 136 ? -30.363 5.323 56.548 1.00 90.75 136 LEU A C 1
ATOM 1103 O O . LEU A 1 136 ? -31.288 4.657 56.096 1.00 90.75 136 LEU A O 1
ATOM 1107 N N . LYS A 1 137 ? -30.557 6.332 57.409 1.00 90.75 137 LYS A N 1
ATOM 1108 C CA . LYS A 1 137 ? -31.899 6.696 57.896 1.00 90.75 137 LYS A CA 1
ATOM 1109 C C . LYS A 1 137 ? -32.824 7.135 56.764 1.00 90.75 137 LYS A C 1
ATOM 1111 O O . LYS A 1 137 ? -34.012 6.834 56.790 1.00 90.75 137 LYS A O 1
ATOM 1116 N N . THR A 1 138 ? -32.284 7.843 55.777 1.00 89.69 138 THR A N 1
ATOM 1117 C CA . THR A 1 138 ? -33.051 8.293 54.607 1.00 89.69 138 THR A CA 1
ATOM 1118 C C . THR A 1 138 ? -33.499 7.099 53.758 1.00 89.69 138 THR A C 1
ATOM 1120 O O . THR A 1 138 ? -34.663 7.024 53.373 1.00 89.69 138 THR A O 1
ATOM 1123 N N . ILE A 1 139 ? -32.618 6.117 53.536 1.00 90.62 139 ILE A N 1
ATOM 1124 C CA . ILE A 1 139 ? -32.946 4.865 52.835 1.00 90.62 139 ILE A CA 1
ATOM 1125 C C . ILE A 1 139 ? -33.981 4.043 53.616 1.00 90.62 139 ILE A C 1
ATOM 1127 O O . ILE A 1 139 ? -34.930 3.544 53.016 1.00 90.62 139 ILE A O 1
ATOM 1131 N N . GLU A 1 140 ? -33.848 3.930 54.941 1.00 91.12 140 GLU A N 1
ATOM 1132 C CA . GLU A 1 140 ? -34.839 3.257 55.791 1.00 91.12 140 GLU A CA 1
ATOM 1133 C C . GLU A 1 140 ? -36.224 3.900 55.651 1.00 91.12 140 GLU A C 1
ATOM 1135 O O . GLU A 1 140 ? -37.205 3.204 55.391 1.00 91.12 140 GLU A O 1
ATOM 1140 N N . GLN A 1 141 ? -36.304 5.231 55.762 1.00 89.56 141 GLN A N 1
ATOM 1141 C CA . GLN A 1 141 ? -37.554 5.982 55.611 1.00 89.56 141 GLN A CA 1
ATOM 1142 C C . GLN A 1 141 ? -38.183 5.792 54.227 1.00 89.56 141 GLN A C 1
ATOM 1144 O O . GLN A 1 141 ? -39.395 5.595 54.132 1.00 89.56 141 GLN A O 1
ATOM 1149 N N . LEU A 1 142 ? -37.370 5.805 53.167 1.00 89.56 142 LEU A N 1
ATOM 1150 C CA . LEU A 1 142 ? -37.829 5.518 51.808 1.00 89.56 142 LEU A CA 1
ATOM 1151 C C . LEU A 1 142 ? -38.369 4.090 51.685 1.00 89.56 142 LEU A C 1
ATOM 1153 O O . LEU A 1 142 ? -39.446 3.909 51.125 1.00 89.56 142 LEU A O 1
ATOM 1157 N N . GLY A 1 143 ? -37.675 3.097 52.252 1.00 91.19 143 GLY A N 1
ATOM 1158 C CA . GLY A 1 143 ? -38.123 1.702 52.277 1.00 91.19 143 GLY A CA 1
ATOM 1159 C C . GLY A 1 143 ? -39.478 1.532 52.966 1.00 91.19 143 GLY A C 1
ATOM 1160 O O . GLY A 1 143 ? -40.366 0.866 52.436 1.00 91.19 143 GLY A O 1
ATOM 1161 N N . PHE A 1 144 ? -39.685 2.203 54.104 1.00 92.56 144 PHE A N 1
ATOM 1162 C CA . PHE A 1 144 ? -40.988 2.230 54.777 1.00 92.56 144 PHE A CA 1
ATOM 1163 C C . PHE A 1 144 ? -42.082 2.890 53.930 1.00 92.56 144 PHE A C 1
ATOM 1165 O O . PHE A 1 144 ? -43.199 2.379 53.886 1.00 92.56 144 PHE A O 1
ATOM 1172 N N . ALA A 1 145 ? -41.777 3.996 53.246 1.00 90.75 145 ALA A N 1
ATOM 1173 C CA . ALA A 1 145 ? -42.750 4.722 52.427 1.00 90.75 145 ALA A CA 1
ATOM 1174 C C . ALA A 1 145 ? -43.261 3.909 51.224 1.00 90.75 145 ALA A C 1
ATOM 1176 O O . ALA A 1 145 ? -44.389 4.122 50.787 1.00 90.75 145 ALA A O 1
ATOM 1177 N N . ILE A 1 146 ? -42.451 2.979 50.707 1.00 90.44 146 ILE A N 1
ATOM 1178 C CA . ILE A 1 146 ? -42.820 2.082 49.598 1.00 90.44 146 ILE A CA 1
ATOM 1179 C C . ILE A 1 146 ? -43.263 0.685 50.065 1.00 90.44 146 ILE A C 1
ATOM 1181 O O . ILE A 1 146 ? -43.282 -0.245 49.263 1.00 90.44 146 ILE A O 1
ATOM 1185 N N . GLU A 1 147 ? -43.583 0.525 51.354 1.00 90.06 147 GLU A N 1
ATOM 1186 C CA . GLU A 1 147 ? -44.013 -0.745 51.965 1.00 90.06 147 GLU A CA 1
ATOM 1187 C C . GLU A 1 147 ? -42.997 -1.898 51.816 1.00 90.06 147 GLU A C 1
ATOM 1189 O O . GLU A 1 147 ? -43.352 -3.075 51.883 1.00 90.06 147 GLU A O 1
ATOM 1194 N N . ASN A 1 148 ? -41.709 -1.576 51.658 1.00 83.56 148 ASN A N 1
ATOM 1195 C CA . ASN A 1 148 ? -40.624 -2.550 51.551 1.00 83.56 148 ASN A CA 1
ATOM 1196 C C . ASN A 1 148 ? -39.457 -2.174 52.483 1.00 83.56 148 ASN A C 1
ATOM 1198 O O . ASN A 1 148 ? -38.443 -1.630 52.030 1.00 83.56 148 ASN A O 1
ATOM 1202 N N . PRO A 1 149 ? -39.598 -2.416 53.798 1.00 78.44 149 PRO A N 1
ATOM 1203 C CA . PRO A 1 149 ? -38.582 -2.049 54.771 1.00 78.44 149 PRO A CA 1
ATOM 1204 C C . PRO A 1 149 ? -37.289 -2.858 54.562 1.00 78.44 149 PRO A C 1
ATOM 1206 O O . PRO A 1 149 ? -37.350 -4.043 54.213 1.00 78.44 149 PRO A O 1
ATOM 1209 N N . PRO A 1 150 ? -36.111 -2.247 54.783 1.00 70.62 150 PRO A N 1
ATOM 1210 C CA . PRO A 1 150 ? -34.841 -2.963 54.708 1.00 70.62 150 PRO A CA 1
ATOM 1211 C C . PRO A 1 150 ? -34.788 -4.083 55.763 1.00 70.62 150 PRO A C 1
ATOM 1213 O O . PRO A 1 150 ? -35.280 -3.912 56.879 1.00 70.62 150 PRO A O 1
ATOM 1216 N N . ARG A 1 151 ? -34.236 -5.243 55.377 1.00 66.81 151 ARG A N 1
ATOM 1217 C CA . ARG A 1 151 ? -34.071 -6.425 56.242 1.00 66.81 151 ARG A CA 1
ATOM 1218 C C . ARG A 1 151 ? -32.865 -6.313 57.161 1.00 66.81 151 ARG A C 1
ATOM 1220 O O . ARG A 1 151 ? -31.836 -5.781 56.691 1.00 66.81 151 ARG A O 1
#

Foldseek 3Di:
DDDDDDDDDDDDDDDDDDDDDDDDPDPDDDPVNVVVVVVVVVVVVVVVVVVVVVVVVVVVVVVVVVVVVVVVVVVVVVVVVVVVVVVVVVVVVVVVVVVVVVVVVVVVVVVVVVCVVCVVPDDDPDDDDDPDDDVVVVVQVVCVVVVHGDD

Sequence (151 aa):
MIPMLKRRVISLYGQKKQRSKSDSNDSYIKEDSLRSIIKQEITDTIKQLVSEHLANIASQVTGFHESLAFFSKQYDELMQTVKERNEVIQSLIQRNDNLSSQVRSLTERIEQLEQNMRAPNVEINGIPEHKSENLLKTIEQLGFAIENPPR

Radius of gyration: 65.46 Å; chains: 1; bounding box: 123×49×176 Å

pLDDT: mean 84.64, std 20.93, range [32.5, 98.62]

Organism: Parnassius apollo (NCBI:txid110799)